Protein AF-A0A822AVR0-F1 (afdb_monomer_lite)

Structure (mmCIF, N/CA/C/O backbone):
data_AF-A0A822AVR0-F1
#
_entry.id   AF-A0A822AVR0-F1
#
loop_
_atom_site.group_PDB
_atom_site.id
_atom_site.type_symbol
_atom_site.label_atom_id
_atom_site.label_alt_id
_atom_site.label_comp_id
_atom_site.label_asym_id
_atom_site.label_entity_id
_atom_site.label_seq_id
_atom_site.pdbx_PDB_ins_code
_atom_site.Cartn_x
_atom_site.Cartn_y
_atom_site.Cartn_z
_atom_site.occupancy
_atom_site.B_iso_or_equiv
_atom_site.auth_seq_id
_atom_site.auth_comp_id
_atom_site.auth_asym_id
_atom_site.auth_atom_id
_atom_site.pdbx_PDB_model_num
ATOM 1 N N . LEU A 1 1 ? -2.603 -13.383 -22.068 1.00 49.59 1 LEU A N 1
ATOM 2 C CA . LEU A 1 1 ? -3.352 -12.118 -21.907 1.00 49.59 1 LEU A CA 1
ATOM 3 C C . LEU A 1 1 ? -2.385 -11.102 -21.322 1.00 49.59 1 LEU A C 1
ATOM 5 O O . LEU A 1 1 ? -2.157 -11.114 -20.121 1.00 49.59 1 LEU A O 1
ATOM 9 N N . GLU A 1 2 ? -1.726 -10.320 -22.174 1.00 57.53 2 GLU A N 1
ATOM 10 C CA . GLU A 1 2 ? -0.822 -9.257 -21.727 1.00 57.53 2 GLU A CA 1
ATOM 11 C C . GLU A 1 2 ? -1.666 -8.040 -21.354 1.00 57.53 2 GLU A C 1
ATOM 13 O O . GLU A 1 2 ? -2.249 -7.386 -22.217 1.00 57.53 2 GLU A O 1
ATOM 18 N N . VAL A 1 3 ? -1.796 -7.772 -20.055 1.00 55.62 3 VAL A N 1
ATOM 19 C CA . VAL A 1 3 ? -2.411 -6.532 -19.574 1.00 55.62 3 VAL A CA 1
ATOM 20 C C . VAL A 1 3 ? -1.332 -5.448 -19.648 1.00 55.62 3 VAL A C 1
ATOM 22 O O . VAL A 1 3 ? -0.303 -5.588 -18.984 1.00 55.62 3 VAL A O 1
ATOM 25 N N . PRO A 1 4 ? -1.517 -4.370 -20.433 1.00 55.91 4 PRO A N 1
ATOM 26 C CA . PRO A 1 4 ? -0.564 -3.269 -20.460 1.00 55.91 4 PRO A CA 1
ATOM 27 C C . PRO A 1 4 ? -0.403 -2.703 -19.044 1.00 55.91 4 PRO A C 1
ATOM 29 O O . PRO A 1 4 ? -1.401 -2.398 -18.389 1.00 55.91 4 PRO A O 1
ATOM 32 N N . ALA A 1 5 ? 0.838 -2.512 -18.582 1.00 56.56 5 ALA A N 1
ATOM 33 C CA . ALA A 1 5 ? 1.157 -2.043 -17.224 1.00 56.56 5 ALA A CA 1
ATOM 34 C C . ALA A 1 5 ? 0.410 -0.755 -16.817 1.00 56.56 5 ALA A C 1
ATOM 36 O O . ALA A 1 5 ? 0.140 -0.532 -15.639 1.00 56.56 5 ALA A O 1
ATOM 37 N N . ARG A 1 6 ? 0.005 0.056 -17.804 1.00 56.22 6 ARG A N 1
ATOM 38 C CA . ARG A 1 6 ? -0.798 1.273 -17.622 1.00 56.22 6 ARG A CA 1
ATOM 39 C C . ARG A 1 6 ? -2.162 1.035 -16.958 1.00 56.22 6 ARG A C 1
ATOM 41 O O . ARG A 1 6 ? -2.650 1.945 -16.304 1.00 56.22 6 ARG A O 1
ATOM 48 N N . ASN A 1 7 ? -2.716 -0.176 -17.056 1.00 64.38 7 ASN A N 1
ATOM 49 C CA . ASN A 1 7 ? -4.012 -0.547 -16.478 1.00 64.38 7 ASN A CA 1
ATOM 50 C C . ASN A 1 7 ? -3.914 -1.610 -15.375 1.00 64.38 7 ASN A C 1
ATOM 52 O O . ASN A 1 7 ? -4.943 -2.091 -14.908 1.00 64.38 7 ASN A O 1
ATOM 56 N N . ALA A 1 8 ? -2.712 -1.982 -14.925 1.00 70.88 8 ALA A N 1
ATOM 57 C CA . ALA A 1 8 ? -2.554 -3.013 -13.897 1.00 70.88 8 ALA A CA 1
ATOM 58 C C . ALA A 1 8 ? -3.227 -2.616 -12.571 1.00 70.88 8 ALA A C 1
ATOM 60 O O . ALA A 1 8 ? -3.858 -3.449 -11.927 1.00 70.88 8 ALA A O 1
ATOM 61 N N . ALA A 1 9 ? -3.158 -1.334 -12.200 1.00 71.88 9 ALA A N 1
ATOM 62 C CA . ALA A 1 9 ? -3.804 -0.815 -10.996 1.00 71.88 9 ALA A CA 1
ATOM 63 C C . ALA A 1 9 ? -5.339 -0.823 -11.100 1.00 71.88 9 ALA A C 1
ATOM 65 O O . ALA A 1 9 ? -6.020 -1.207 -10.152 1.00 71.88 9 ALA A O 1
ATOM 66 N N . GLU A 1 10 ? -5.894 -0.446 -12.256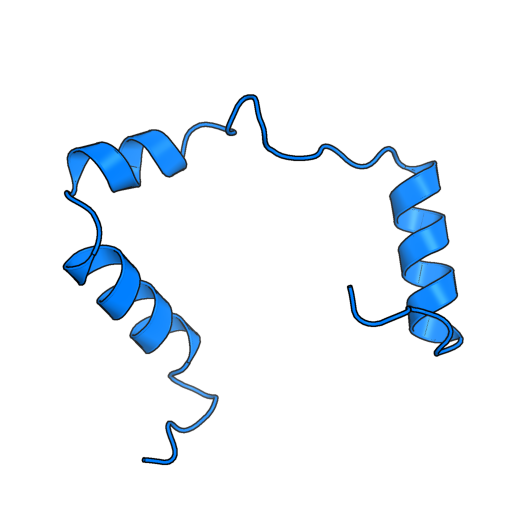 1.00 73.69 10 GLU A N 1
ATOM 67 C CA . GLU A 1 10 ? -7.341 -0.512 -12.494 1.00 73.69 10 GLU A CA 1
ATOM 68 C C . GLU A 1 10 ? -7.838 -1.956 -12.534 1.00 73.69 10 GLU A C 1
ATOM 70 O O . GLU A 1 10 ? -8.872 -2.269 -11.951 1.00 73.69 10 GLU A O 1
ATOM 75 N N . TYR A 1 11 ? -7.075 -2.846 -13.169 1.00 77.94 11 TYR A N 1
ATOM 76 C CA . TYR A 1 11 ? -7.369 -4.272 -13.224 1.00 77.94 11 TYR A CA 1
ATOM 77 C C . TYR A 1 11 ? -7.332 -4.912 -11.832 1.00 77.94 11 TYR A C 1
ATOM 79 O O . TYR A 1 11 ? -8.274 -5.603 -11.453 1.00 77.94 11 TYR A O 1
ATOM 87 N N . ALA A 1 12 ? -6.304 -4.614 -11.032 1.00 78.56 12 ALA A N 1
ATOM 88 C CA . ALA A 1 12 ? -6.214 -5.064 -9.647 1.00 78.56 12 ALA A CA 1
ATOM 89 C C . ALA A 1 12 ? -7.388 -4.540 -8.811 1.00 78.56 12 ALA A C 1
ATOM 91 O O . ALA A 1 12 ? -7.994 -5.294 -8.055 1.00 78.56 12 ALA A O 1
ATOM 92 N N . ARG A 1 13 ? -7.771 -3.269 -8.991 1.00 75.88 13 ARG A N 1
ATOM 93 C CA . ARG A 1 13 ? -8.936 -2.690 -8.315 1.00 75.88 13 ARG A CA 1
ATOM 94 C C . ARG A 1 13 ? -10.233 -3.399 -8.703 1.00 75.88 13 ARG A C 1
ATOM 96 O O . ARG A 1 13 ? -11.047 -3.671 -7.827 1.00 75.88 13 ARG A O 1
ATOM 103 N N . LYS A 1 14 ? -10.413 -3.718 -9.986 1.00 81.62 14 LYS A N 1
ATOM 104 C CA . LYS A 1 14 ? -11.594 -4.428 -10.489 1.00 81.62 14 LYS A CA 1
ATOM 105 C C . LYS A 1 14 ? -11.674 -5.853 -9.939 1.00 81.62 14 LYS A C 1
ATOM 107 O O . LYS A 1 14 ? -12.725 -6.250 -9.456 1.00 81.62 14 LYS A O 1
ATOM 112 N N . LEU A 1 15 ? -10.549 -6.570 -9.907 1.00 82.69 15 LEU A N 1
ATOM 113 C CA . LEU A 1 15 ? -10.456 -7.892 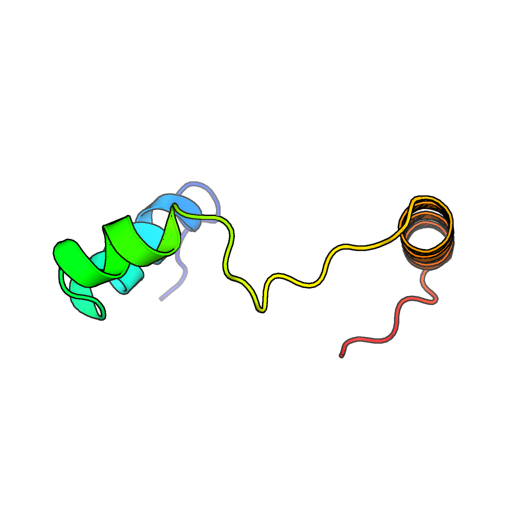-9.281 1.00 82.69 15 LEU A CA 1
ATOM 114 C C . LEU A 1 15 ? -10.796 -7.848 -7.788 1.00 82.69 15 LEU A C 1
ATOM 116 O O . LEU A 1 15 ? -11.550 -8.683 -7.304 1.00 82.69 15 LEU A O 1
ATOM 120 N N . LEU A 1 16 ? -10.279 -6.860 -7.054 1.00 80.81 16 LEU A N 1
ATOM 121 C CA . LEU A 1 16 ? -10.608 -6.695 -5.637 1.00 80.81 16 LEU A CA 1
ATOM 122 C C . LEU A 1 16 ? -12.102 -6.399 -5.435 1.00 80.81 16 LEU A C 1
ATOM 124 O O . LEU A 1 16 ? -12.702 -6.929 -4.509 1.00 80.81 16 LEU A O 1
ATOM 128 N N . GLN A 1 17 ? -12.724 -5.615 -6.316 1.00 79.31 17 GLN A N 1
ATOM 129 C CA . GLN A 1 17 ? -14.169 -5.363 -6.274 1.00 79.31 17 GLN A CA 1
ATOM 130 C C . GLN A 1 17 ? -15.016 -6.595 -6.621 1.00 79.31 17 GLN A C 1
ATOM 132 O O . GLN A 1 17 ? -16.132 -6.716 -6.129 1.00 79.31 17 GLN A O 1
ATOM 137 N N . GLU A 1 18 ? -14.513 -7.495 -7.468 1.00 79.88 18 GLU A N 1
ATOM 138 C CA . GLU A 1 18 ? -15.187 -8.761 -7.782 1.00 79.88 18 GLU A CA 1
ATOM 139 C C . GLU A 1 18 ? -15.050 -9.783 -6.645 1.00 79.88 18 GLU A C 1
ATOM 141 O O . GLU A 1 18 ? -15.976 -10.556 -6.401 1.00 79.88 18 GLU A O 1
ATOM 146 N N . MET A 1 19 ? -13.914 -9.790 -5.939 1.00 78.38 19 MET A N 1
ATOM 147 C CA . MET A 1 19 ? -13.639 -10.763 -4.876 1.00 78.38 19 MET A CA 1
ATOM 148 C C . MET A 1 19 ? -14.164 -10.358 -3.496 1.00 78.38 19 MET A C 1
ATOM 150 O O . MET A 1 19 ? -14.412 -11.237 -2.673 1.00 78.38 19 MET A O 1
ATOM 154 N N . PHE A 1 20 ? -14.330 -9.062 -3.227 1.00 75.31 20 PHE A N 1
ATOM 155 C CA . PHE A 1 20 ? -14.739 -8.554 -1.918 1.00 75.31 20 PHE A CA 1
ATOM 156 C C . PHE A 1 20 ? -16.048 -7.781 -2.009 1.00 75.31 20 PHE A C 1
ATOM 158 O O . PHE A 1 20 ? -16.275 -7.013 -2.947 1.00 75.31 20 PHE A O 1
ATOM 165 N N . LYS A 1 21 ? -16.913 -7.943 -1.003 1.00 74.69 21 LYS A N 1
ATOM 166 C CA . LYS A 1 21 ? -18.122 -7.119 -0.911 1.00 74.69 21 LYS A CA 1
ATOM 167 C C . LYS A 1 21 ? -17.737 -5.663 -0.605 1.00 74.69 21 LYS A C 1
ATOM 169 O O . LYS A 1 21 ? -16.726 -5.436 0.060 1.00 74.69 21 LYS A O 1
ATOM 174 N N . PRO A 1 22 ? -18.542 -4.671 -1.027 1.00 67.00 22 PRO A N 1
ATOM 175 C CA . PRO A 1 22 ? -18.262 -3.254 -0.773 1.00 67.00 22 PRO A CA 1
ATOM 176 C C . PRO A 1 22 ? -17.975 -2.952 0.706 1.00 67.00 22 PRO A C 1
ATOM 178 O O . PRO A 1 22 ? -17.022 -2.241 1.011 1.00 67.00 22 PRO A O 1
ATOM 181 N N . ASP A 1 23 ? -18.725 -3.584 1.612 1.00 64.62 23 ASP A N 1
ATOM 182 C CA . ASP A 1 23 ? -18.578 -3.424 3.065 1.00 64.62 23 ASP A CA 1
ATOM 183 C C . ASP A 1 23 ? -17.229 -3.957 3.598 1.00 64.62 23 ASP A C 1
ATOM 185 O O . ASP A 1 23 ? -16.647 -3.405 4.532 1.00 64.62 23 ASP A O 1
ATOM 189 N N . GLU A 1 24 ? -16.688 -5.011 2.981 1.00 64.81 24 GLU A N 1
ATOM 190 C CA . GLU A 1 24 ? -15.380 -5.590 3.328 1.00 64.81 24 GLU A CA 1
ATOM 191 C C . GLU A 1 24 ? -14.229 -4.757 2.747 1.00 64.81 24 GLU A C 1
ATOM 193 O O . GLU A 1 24 ? -13.159 -4.645 3.350 1.00 64.81 24 GLU A O 1
ATOM 198 N N . LEU A 1 25 ? -14.464 -4.117 1.597 1.00 64.50 25 LEU A N 1
ATOM 199 C CA . LEU A 1 25 ? -13.514 -3.202 0.974 1.00 64.50 25 LEU A CA 1
ATOM 200 C C . LEU A 1 25 ? -13.337 -1.926 1.813 1.00 64.50 25 LEU A C 1
ATOM 202 O O . LEU A 1 25 ? -12.212 -1.461 1.997 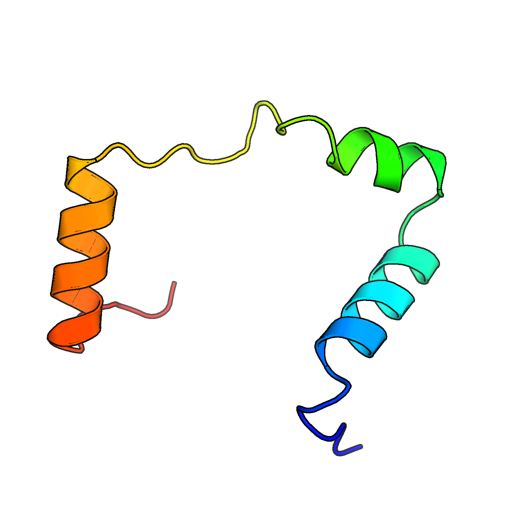1.00 64.50 25 LEU A O 1
ATOM 206 N N . GLU A 1 26 ? -14.426 -1.382 2.367 1.00 62.12 26 GLU A N 1
ATOM 207 C CA . GLU A 1 26 ? -14.367 -0.218 3.260 1.00 62.12 26 GLU A CA 1
ATOM 208 C C . GLU A 1 26 ? -13.753 -0.556 4.625 1.00 62.12 26 GLU A C 1
ATOM 210 O O . GLU A 1 26 ? -12.965 0.228 5.159 1.00 62.12 26 GLU A O 1
ATOM 215 N N . SER A 1 27 ? -13.985 -1.769 5.141 1.00 55.81 27 SER A N 1
ATOM 216 C CA . SER A 1 27 ? -13.248 -2.294 6.299 1.00 55.81 27 SER A CA 1
ATOM 217 C C . SER A 1 27 ? -11.731 -2.353 6.059 1.00 55.81 27 SER A C 1
ATOM 219 O O . SER A 1 27 ? -10.966 -2.268 7.021 1.00 55.81 27 SER A O 1
ATOM 221 N N . SER A 1 28 ? -11.278 -2.493 4.808 1.00 55.09 28 SER A N 1
ATOM 222 C CA . SER A 1 28 ? -9.856 -2.499 4.441 1.00 55.09 28 SER A CA 1
ATOM 223 C C . SER A 1 28 ? -9.238 -1.094 4.328 1.00 55.09 28 SER A C 1
ATOM 225 O O . SER A 1 28 ? -8.016 -0.989 4.193 1.00 55.09 28 SER A O 1
ATOM 227 N N . LEU A 1 29 ? -10.043 -0.022 4.367 1.00 56.12 29 LEU A N 1
ATOM 228 C CA . LEU A 1 29 ? -9.562 1.369 4.382 1.00 56.12 29 LEU A CA 1
ATOM 229 C C . LEU A 1 29 ? -9.215 1.856 5.793 1.00 56.12 29 LEU A C 1
ATOM 231 O O . LEU A 1 29 ? -8.476 2.830 5.952 1.00 56.12 29 LEU A O 1
ATOM 235 N N . LEU A 1 30 ? -9.706 1.167 6.823 1.00 60.84 30 LEU A N 1
ATOM 236 C CA . LEU A 1 30 ? -9.179 1.319 8.171 1.00 60.84 30 LEU A CA 1
ATOM 237 C C . LEU A 1 30 ? -7.795 0.660 8.222 1.00 60.84 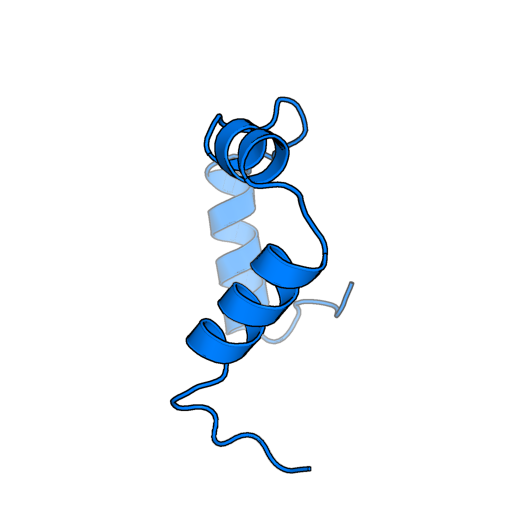30 LEU A C 1
ATOM 239 O O . LEU A 1 30 ? -7.614 -0.417 7.648 1.00 60.84 30 LEU A O 1
ATOM 243 N N . PRO A 1 31 ? -6.796 1.272 8.887 1.00 57.78 31 PRO A N 1
ATOM 244 C CA . PRO A 1 31 ? -5.491 0.649 9.034 1.00 57.78 31 PRO A CA 1
ATOM 245 C C . PRO A 1 31 ? -5.696 -0.702 9.712 1.00 57.78 31 PRO A C 1
ATOM 247 O O . PRO A 1 31 ? -6.062 -0.754 10.887 1.00 57.78 31 PRO A O 1
ATOM 250 N N . SER A 1 32 ? -5.499 -1.783 8.951 1.00 59.56 32 SER A N 1
ATOM 251 C CA . SER A 1 32 ? -5.653 -3.134 9.473 1.00 59.56 32 SER A CA 1
ATOM 252 C C . SER A 1 32 ? -4.829 -3.243 10.758 1.00 59.56 32 SER A C 1
ATOM 254 O O . SER A 1 32 ? -3.660 -2.841 10.759 1.00 59.56 32 SER A O 1
ATOM 256 N N . PRO A 1 33 ? -5.378 -3.782 11.858 1.00 60.06 33 PRO A N 1
ATOM 257 C CA . PRO A 1 33 ? -4.582 -4.057 13.051 1.00 60.06 33 PRO A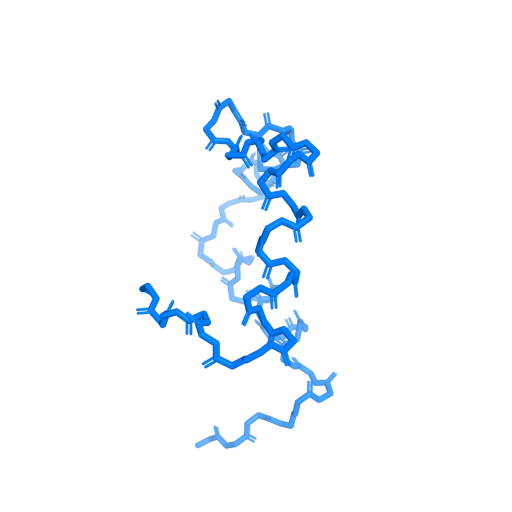 CA 1
ATOM 258 C C . PRO A 1 33 ? -3.420 -5.026 12.760 1.00 60.06 33 PRO A C 1
ATOM 260 O O . PRO A 1 33 ? -2.469 -5.090 13.533 1.00 60.06 33 PRO A O 1
ATOM 263 N N . HIS A 1 34 ? -3.455 -5.718 11.613 1.00 60.56 34 HIS A N 1
ATOM 264 C CA . HIS A 1 34 ? -2.383 -6.568 11.095 1.00 60.56 34 HIS A CA 1
ATOM 265 C C . HIS A 1 34 ? -1.488 -5.885 10.049 1.00 60.56 34 HIS A C 1
ATOM 267 O O . HIS A 1 34 ? -0.575 -6.522 9.522 1.00 60.56 34 HIS A O 1
ATOM 273 N N . ALA A 1 35 ? -1.714 -4.607 9.727 1.00 66.31 35 ALA A N 1
ATOM 274 C CA . ALA A 1 35 ? -0.828 -3.859 8.845 1.00 66.31 35 ALA A CA 1
ATOM 275 C C . ALA A 1 35 ? 0.548 -3.760 9.510 1.00 66.31 35 ALA A C 1
ATOM 277 O O . ALA A 1 35 ? 0.717 -3.098 10.538 1.00 66.31 35 ALA A O 1
ATOM 278 N N . LYS A 1 36 ? 1.538 -4.441 8.925 1.00 71.19 36 LYS A N 1
ATOM 279 C CA . LYS A 1 36 ? 2.911 -4.436 9.423 1.00 71.19 36 LYS A CA 1
ATOM 280 C C . LYS A 1 36 ? 3.452 -3.008 9.350 1.00 71.19 36 LYS A C 1
ATOM 282 O O . LYS A 1 36 ? 3.766 -2.498 8.277 1.00 71.19 36 LYS A O 1
ATOM 287 N N . ARG A 1 37 ? 3.523 -2.341 10.501 1.00 73.12 37 ARG A N 1
ATOM 288 C CA . ARG A 1 37 ? 4.154 -1.027 10.630 1.00 73.12 37 ARG A CA 1
ATOM 289 C C . ARG A 1 37 ? 5.654 -1.243 10.702 1.00 73.12 37 ARG A C 1
ATOM 291 O O . ARG A 1 37 ? 6.145 -1.778 11.688 1.00 73.12 37 ARG A O 1
ATOM 298 N N . PHE A 1 38 ? 6.363 -0.832 9.663 1.00 77.88 38 PHE A N 1
ATOM 299 C CA . PHE A 1 38 ? 7.817 -0.798 9.701 1.00 77.88 38 PHE A CA 1
ATOM 300 C C . PHE A 1 38 ? 8.269 0.420 10.508 1.00 77.88 38 PHE A C 1
ATOM 302 O O . PHE A 1 38 ? 7.794 1.539 10.295 1.00 77.88 38 PHE A O 1
ATOM 309 N N . SER A 1 39 ? 9.189 0.207 11.441 1.00 85.56 39 SER A N 1
ATOM 310 C CA . SER A 1 39 ? 9.920 1.288 12.090 1.00 85.56 39 SER A CA 1
ATOM 311 C C . SER A 1 39 ? 10.779 2.043 11.071 1.00 85.56 39 SER A C 1
ATOM 313 O O . SER A 1 39 ? 11.113 1.534 9.997 1.00 85.56 39 SER A O 1
ATOM 315 N N . LYS A 1 40 ? 11.193 3.266 11.421 1.00 85.19 40 LYS A N 1
ATOM 316 C CA . LYS A 1 40 ? 12.094 4.063 10.576 1.00 85.19 40 LYS A CA 1
ATOM 317 C C . LYS A 1 40 ? 13.381 3.301 10.228 1.00 85.19 40 LYS A C 1
ATOM 319 O O . LYS A 1 40 ? 13.843 3.376 9.097 1.00 85.19 40 LYS A O 1
ATOM 324 N N . VAL A 1 41 ? 13.927 2.551 11.187 1.00 87.50 41 VAL A N 1
ATOM 325 C CA . VAL A 1 41 ? 15.154 1.761 11.004 1.00 87.50 41 VAL A CA 1
ATOM 326 C C . VAL A 1 41 ? 14.936 0.645 9.981 1.00 87.50 41 VAL A C 1
ATOM 328 O O . VAL A 1 41 ? 15.743 0.487 9.072 1.00 87.50 41 VAL A O 1
ATOM 331 N N . GLU A 1 42 ? 13.819 -0.079 10.071 1.00 83.38 42 GLU A N 1
ATOM 332 C CA . GLU A 1 42 ? 13.477 -1.134 9.108 1.00 83.38 42 GLU A CA 1
ATOM 333 C C . GLU A 1 42 ? 13.229 -0.577 7.701 1.00 83.38 42 GLU A C 1
ATOM 335 O O . GLU A 1 42 ? 13.625 -1.198 6.717 1.00 83.38 42 GLU A O 1
ATOM 340 N N . LEU A 1 43 ? 12.611 0.604 7.584 1.00 86.38 43 LEU A N 1
ATOM 341 C CA . LEU A 1 43 ? 12.432 1.279 6.294 1.00 86.38 43 LEU A CA 1
ATOM 342 C C . LEU A 1 43 ? 13.773 1.675 5.670 1.00 86.38 43 LEU A C 1
ATOM 344 O O . LEU A 1 43 ? 13.997 1.417 4.486 1.00 86.38 43 LEU A O 1
ATOM 348 N N . ASP A 1 44 ? 14.668 2.267 6.463 1.00 86.81 44 ASP A N 1
ATOM 349 C CA . ASP A 1 44 ? 15.998 2.674 6.008 1.00 86.81 44 ASP A CA 1
ATOM 350 C C . ASP A 1 44 ? 16.827 1.448 5.578 1.00 86.81 44 ASP A C 1
ATOM 352 O O . ASP A 1 44 ? 17.497 1.479 4.542 1.00 86.81 44 ASP A O 1
ATOM 356 N N . GLN A 1 45 ? 16.713 0.335 6.306 1.00 84.69 45 GLN A N 1
ATOM 357 C CA . GLN A 1 45 ? 17.413 -0.910 5.994 1.00 84.6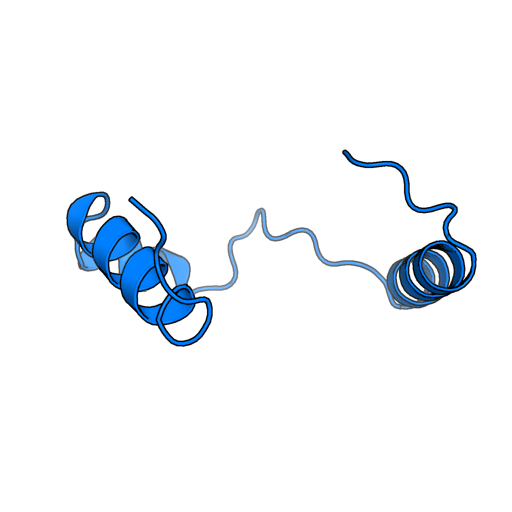9 45 GLN A CA 1
ATOM 358 C C . GLN A 1 45 ? 16.843 -1.626 4.763 1.00 84.69 45 GLN A C 1
ATOM 360 O O . GLN A 1 45 ? 17.609 -2.061 3.904 1.00 84.69 45 GLN A O 1
ATOM 365 N N . ASN A 1 46 ? 15.518 -1.689 4.611 1.00 84.25 46 ASN A N 1
ATOM 366 C CA . ASN A 1 46 ? 14.888 -2.229 3.403 1.00 84.25 46 ASN A CA 1
ATOM 367 C C . ASN A 1 46 ? 15.263 -1.409 2.164 1.00 84.25 46 ASN A C 1
ATOM 369 O O . ASN A 1 46 ? 15.582 -1.975 1.120 1.00 84.25 46 ASN A O 1
ATOM 373 N N . ARG A 1 47 ? 15.288 -0.076 2.284 1.00 84.19 47 ARG A N 1
ATOM 374 C CA . ARG A 1 47 ? 15.724 0.811 1.202 1.00 84.19 47 ARG A CA 1
ATOM 375 C C . ARG A 1 47 ? 17.195 0.592 0.851 1.00 84.19 47 ARG A C 1
ATOM 377 O O . ARG A 1 47 ? 17.528 0.550 -0.330 1.00 84.19 47 ARG A O 1
ATOM 384 N N . PHE A 1 48 ? 18.063 0.431 1.849 1.00 88.88 48 PHE A N 1
ATOM 385 C CA . PHE A 1 48 ? 19.471 0.106 1.628 1.00 88.88 48 PHE A CA 1
ATOM 386 C C . PHE A 1 48 ? 19.638 -1.243 0.912 1.00 88.88 48 PHE A C 1
ATOM 388 O O . PHE A 1 48 ? 20.368 -1.326 -0.071 1.00 88.88 48 PHE A O 1
ATOM 395 N N . ASN A 1 49 ? 18.925 -2.282 1.346 1.00 84.81 49 ASN A N 1
ATOM 396 C CA . ASN A 1 49 ? 18.992 -3.608 0.729 1.00 84.81 49 ASN A CA 1
ATOM 397 C C . ASN A 1 49 ? 18.481 -3.603 -0.717 1.00 84.81 49 ASN A C 1
ATOM 399 O O . ASN A 1 49 ? 19.079 -4.232 -1.588 1.00 84.81 49 ASN A O 1
ATOM 403 N N . LEU A 1 50 ? 17.412 -2.852 -0.992 1.00 84.12 50 LEU A N 1
ATOM 404 C CA . LEU A 1 50 ? 16.872 -2.700 -2.341 1.00 84.12 50 LEU A CA 1
ATOM 405 C C . LEU A 1 50 ? 17.877 -2.022 -3.283 1.00 84.12 50 LEU A C 1
ATOM 407 O O . LEU A 1 50 ? 18.086 -2.490 -4.397 1.00 84.12 50 LEU A O 1
ATOM 411 N N . LEU A 1 51 ? 18.532 -0.949 -2.826 1.00 86.00 51 LEU A N 1
ATOM 412 C CA . LEU A 1 51 ? 19.549 -0.238 -3.611 1.00 86.00 51 LEU A CA 1
ATOM 413 C C . LEU A 1 51 ? 20.780 -1.101 -3.906 1.00 86.00 51 LEU A C 1
ATOM 415 O O . LEU A 1 51 ? 21.416 -0.922 -4.940 1.00 86.00 51 LEU A O 1
ATOM 419 N N . ASN A 1 52 ? 21.096 -2.039 -3.015 1.00 86.88 52 ASN A N 1
ATOM 420 C CA . ASN A 1 52 ? 22.237 -2.937 -3.156 1.00 86.88 52 ASN A CA 1
ATOM 421 C C . ASN A 1 52 ? 21.873 -4.294 -3.781 1.00 86.88 52 ASN A C 1
ATOM 423 O O . ASN A 1 52 ? 22.732 -5.170 -3.859 1.00 86.88 52 ASN A O 1
ATOM 427 N N . GLY A 1 53 ? 20.619 -4.487 -4.209 1.00 77.75 53 GLY A N 1
ATOM 428 C CA . GLY A 1 53 ? 20.162 -5.738 -4.820 1.00 77.75 53 GLY A CA 1
ATOM 429 C C . GLY A 1 53 ? 20.220 -6.951 -3.884 1.00 77.75 53 GLY A C 1
ATOM 430 O O . GLY A 1 53 ? 20.280 -8.079 -4.358 1.00 77.75 53 GLY A O 1
ATOM 431 N N . THR A 1 54 ? 20.229 -6.735 -2.566 1.00 74.94 54 THR A N 1
ATOM 432 C CA . THR A 1 54 ? 20.268 -7.801 -1.547 1.00 74.94 54 THR A CA 1
ATOM 433 C C . THR A 1 54 ? 18.898 -8.091 -0.939 1.00 74.94 54 THR A C 1
ATOM 435 O O . THR A 1 54 ? 18.790 -8.913 -0.029 1.00 74.94 54 THR A O 1
ATOM 438 N N . ALA A 1 55 ? 17.844 -7.421 -1.413 1.00 70.00 55 ALA A N 1
ATOM 439 C CA . ALA A 1 55 ? 16.477 -7.779 -1.067 1.00 70.00 55 ALA A CA 1
ATOM 440 C C . ALA A 1 55 ? 16.196 -9.206 -1.574 1.00 70.00 55 ALA A C 1
ATOM 442 O O . ALA A 1 55 ? 16.196 -9.441 -2.778 1.00 70.00 55 ALA A O 1
ATOM 443 N N . MET A 1 56 ? 16.006 -10.162 -0.659 1.00 60.38 56 MET A N 1
ATOM 444 C CA . MET A 1 56 ? 15.492 -11.486 -1.020 1.00 60.38 56 MET A CA 1
ATOM 445 C C . MET A 1 56 ? 14.014 -11.360 -1.393 1.00 60.38 56 MET A C 1
ATOM 447 O O . MET A 1 56 ? 13.255 -10.742 -0.643 1.00 60.38 56 MET A O 1
ATOM 451 N N . ASP A 1 57 ? 13.621 -11.970 -2.513 1.00 55.56 57 ASP A N 1
ATOM 452 C CA . ASP A 1 57 ? 12.215 -12.241 -2.817 1.00 55.56 57 ASP A CA 1
ATOM 453 C C . ASP A 1 57 ? 11.638 -13.108 -1.685 1.00 55.56 57 ASP A C 1
ATOM 455 O O . ASP A 1 57 ? 12.115 -14.219 -1.437 1.00 55.56 57 ASP A O 1
ATOM 459 N N . LEU A 1 58 ? 10.676 -12.546 -0.949 1.00 50.44 58 LEU A N 1
ATOM 460 C CA . LEU A 1 58 ? 9.902 -13.210 0.107 1.00 50.44 58 LEU A CA 1
ATOM 461 C C . LEU A 1 58 ? 8.702 -13.943 -0.490 1.00 50.44 58 LEU A C 1
ATOM 463 O O . LEU A 1 58 ? 7.988 -13.314 -1.304 1.00 50.44 58 LEU A O 1
#

pLDDT: mean 71.42, std 11.58, range [49.59, 88.88]

Sequence (58 aa):
LEVPARNAAEYARKLLQEMFKPDELESSLLPSPHAKRFSKVELDQNRFNLLNGTAMDL

Secondary structure (DSSP, 8-state):
----GGGHHHHHHHHHHHHS-HHHHHHTTS--TT-----HHHHHHHHHHHHTT-----

Foldseek 3Di:
DDDPPVCPVVVVVVVCPVVDPPVVVVVVVPCPPPNDDDDPVRVVVCVVCVVVVNDDDD

Radius of gyration: 16.23 Å; chains: 1; bounding box: 41×17×35 Å

Organism: NCBI:txid392032